Protein AF-A0A2M8KRL2-F1 (afdb_monomer_lite)

Foldseek 3Di:
DDDDPDPPVVVVLLVVLLVQLLVCLQPDDDPDQLLVSLLVSLQVSQVVVCVVRVPCCVSSVVSSVSSNVSSVVVD

Structure (mmCIF, N/CA/C/O backbone):
data_AF-A0A2M8KRL2-F1
#
_entry.id   AF-A0A2M8KRL2-F1
#
loop_
_atom_site.group_PDB
_atom_site.id
_atom_site.type_symbol
_atom_site.label_atom_id
_atom_site.label_alt_id
_atom_site.label_comp_id
_atom_site.label_asym_id
_atom_site.label_entity_id
_atom_site.label_seq_id
_atom_site.pdbx_PDB_ins_code
_atom_site.Cartn_x
_atom_site.Cartn_y
_atom_site.Cartn_z
_atom_site.occupancy
_atom_site.B_iso_or_equiv
_atom_site.auth_seq_id
_atom_site.auth_comp_id
_atom_site.auth_asym_id
_atom_site.auth_atom_id
_atom_site.pdbx_PDB_model_num
ATOM 1 N N . PRO A 1 1 ? -18.029 4.861 11.176 1.00 52.22 1 PRO A N 1
ATOM 2 C CA . PRO A 1 1 ? -16.881 5.603 11.756 1.00 52.22 1 PRO A CA 1
ATOM 3 C C . PRO A 1 1 ? -16.076 4.695 12.695 1.00 52.22 1 PRO A C 1
ATOM 5 O O . PRO A 1 1 ? -16.646 4.170 13.644 1.00 52.22 1 PRO A O 1
ATOM 8 N N . LEU A 1 2 ? -14.789 4.467 12.409 1.00 58.91 2 LEU A N 1
ATOM 9 C CA . LEU A 1 2 ? -13.893 3.748 13.323 1.00 58.91 2 LEU A CA 1
ATOM 10 C C . LEU A 1 2 ? -13.607 4.641 14.540 1.00 58.91 2 LEU A C 1
ATOM 12 O O . LEU A 1 2 ? -13.100 5.752 14.375 1.00 58.91 2 LEU A O 1
ATOM 16 N N . SER A 1 3 ? -13.944 4.187 15.748 1.00 62.41 3 SER A N 1
ATOM 17 C CA . SER A 1 3 ? -13.521 4.858 16.979 1.00 62.41 3 SER A CA 1
ATOM 18 C C . SER A 1 3 ? -12.092 4.428 17.304 1.00 62.41 3 SER A C 1
ATOM 20 O O . SER A 1 3 ? -11.860 3.292 17.713 1.00 62.41 3 SER A O 1
ATOM 22 N N . PHE A 1 4 ? -11.126 5.318 17.106 1.00 66.69 4 PHE A N 1
ATOM 23 C CA . PHE A 1 4 ? -9.753 5.076 17.539 1.00 66.69 4 PHE A CA 1
ATOM 24 C C . PHE A 1 4 ? -9.611 5.528 18.992 1.00 66.69 4 PHE A C 1
ATOM 26 O O . PHE A 1 4 ? -9.918 6.686 19.276 1.00 66.69 4 PHE A O 1
ATOM 33 N N . SER A 1 5 ? -9.135 4.650 19.886 1.00 71.50 5 SER A N 1
ATOM 34 C CA . SER A 1 5 ? -8.783 5.055 21.260 1.00 71.50 5 SER A CA 1
ATOM 35 C C . SER A 1 5 ? -7.739 6.171 21.226 1.00 71.50 5 SER A C 1
ATOM 37 O O . SER A 1 5 ? -7.878 7.174 21.916 1.00 71.50 5 SER A O 1
ATOM 39 N N . ASP A 1 6 ? -6.765 6.035 20.317 1.00 82.75 6 ASP A N 1
ATOM 40 C CA . ASP A 1 6 ? -5.632 6.938 20.161 1.00 82.75 6 ASP A CA 1
ATOM 41 C C . ASP A 1 6 ? -5.490 7.407 18.714 1.00 82.75 6 ASP A C 1
ATOM 43 O O . ASP A 1 6 ? -4.700 6.896 17.916 1.00 82.75 6 ASP A O 1
ATOM 47 N N . LYS A 1 7 ? -6.252 8.448 18.367 1.00 83.62 7 LYS A N 1
ATOM 48 C CA . LYS A 1 7 ? -6.265 9.049 17.021 1.00 83.62 7 LYS A CA 1
ATOM 49 C C . LYS A 1 7 ? -4.865 9.420 16.504 1.00 83.62 7 LYS A C 1
ATOM 51 O O . LYS A 1 7 ? -4.612 9.316 15.307 1.00 83.62 7 LYS A O 1
ATOM 56 N N . LYS A 1 8 ? -3.952 9.831 17.395 1.00 89.31 8 LYS A N 1
ATOM 57 C CA . LYS A 1 8 ? -2.554 10.154 17.050 1.00 89.31 8 LYS A CA 1
ATOM 58 C C . LYS A 1 8 ?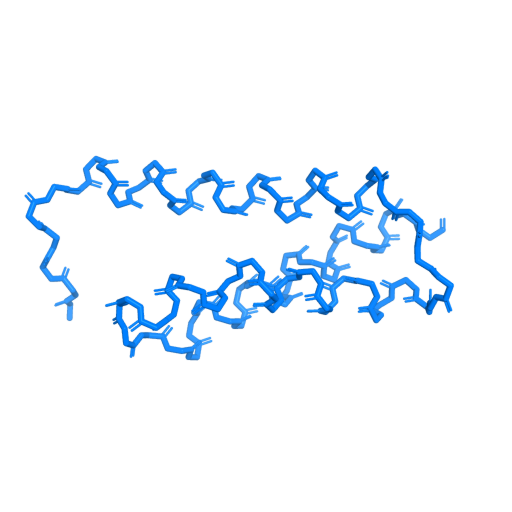 -1.792 8.929 16.546 1.00 89.31 8 LYS A C 1
ATOM 60 O O . LYS A 1 8 ? -1.118 9.018 15.527 1.00 89.31 8 LYS A O 1
ATOM 65 N N . VAL A 1 9 ? -1.933 7.796 17.233 1.00 88.88 9 VAL A N 1
ATOM 66 C CA . VAL A 1 9 ? -1.277 6.534 16.864 1.00 88.88 9 VAL A CA 1
ATOM 67 C C . VAL A 1 9 ? -1.817 6.039 15.526 1.00 88.88 9 VAL A C 1
ATOM 69 O O . VAL A 1 9 ? -1.039 5.673 14.653 1.00 88.88 9 VAL A O 1
ATOM 72 N N . ALA A 1 10 ? -3.134 6.120 15.323 1.00 87.94 10 ALA A N 1
ATOM 73 C CA . ALA A 1 10 ? -3.760 5.742 14.059 1.00 87.94 10 ALA A CA 1
ATOM 74 C C . ALA A 1 10 ? -3.265 6.593 12.876 1.00 87.94 10 ALA A C 1
ATOM 76 O O . ALA A 1 10 ? -2.949 6.056 11.815 1.00 87.94 10 ALA A O 1
ATOM 77 N N . LEU A 1 11 ? -3.161 7.915 13.059 1.00 90.81 11 LEU A N 1
ATOM 78 C CA . LEU A 1 11 ? -2.675 8.816 12.014 1.00 90.81 11 LEU A CA 1
ATOM 79 C C . LEU A 1 11 ? -1.189 8.586 11.705 1.00 90.81 11 LEU A C 1
ATOM 81 O O . LEU A 1 11 ? -0.814 8.546 10.535 1.00 90.81 11 LEU A O 1
ATOM 85 N N . LEU A 1 12 ? -0.358 8.400 12.736 1.00 94.25 12 LEU A N 1
ATOM 86 C CA . LEU A 1 12 ? 1.060 8.077 12.565 1.00 94.25 12 LEU A CA 1
ATOM 87 C C . LEU A 1 12 ? 1.252 6.732 11.862 1.00 94.25 12 LEU A C 1
ATOM 89 O O . LEU A 1 12 ? 2.045 6.656 10.930 1.00 94.25 12 LEU A O 1
ATOM 93 N N . GLY A 1 13 ? 0.500 5.701 12.251 1.00 92.06 13 GLY A N 1
ATOM 94 C CA . GLY A 1 13 ? 0.535 4.394 11.594 1.00 92.06 13 GLY A CA 1
ATOM 95 C C . GLY A 1 13 ? 0.171 4.495 10.114 1.00 92.06 13 GLY A C 1
ATOM 96 O O . GLY A 1 13 ? 0.928 4.040 9.259 1.00 92.06 13 GLY A O 1
ATOM 97 N N . ALA A 1 14 ? -0.923 5.194 9.797 1.00 91.44 14 ALA A N 1
ATOM 98 C CA . ALA A 1 14 ? -1.335 5.420 8.414 1.00 91.44 14 ALA A CA 1
ATOM 99 C C . ALA A 1 14 ? -0.280 6.199 7.606 1.00 91.44 14 ALA A C 1
ATOM 101 O O . ALA A 1 14 ? -0.025 5.870 6.448 1.00 91.44 14 ALA A O 1
ATOM 102 N N . PHE A 1 15 ? 0.359 7.211 8.203 1.00 94.50 15 PHE A N 1
ATOM 103 C CA . PHE A 1 15 ? 1.436 7.960 7.555 1.00 94.50 15 PHE A CA 1
ATOM 104 C C . PHE A 1 15 ? 2.657 7.078 7.279 1.00 94.50 15 PHE A C 1
ATOM 106 O O . PHE A 1 15 ? 3.129 7.028 6.144 1.00 94.50 15 PHE A O 1
ATOM 113 N N . ILE A 1 16 ? 3.139 6.350 8.292 1.00 96.25 16 ILE A N 1
ATOM 114 C CA . ILE A 1 16 ? 4.303 5.463 8.175 1.00 96.25 16 ILE A CA 1
ATOM 115 C C . ILE A 1 16 ? 4.047 4.401 7.113 1.00 96.25 16 ILE A C 1
ATOM 117 O O . ILE A 1 16 ? 4.919 4.152 6.286 1.00 96.25 16 ILE A O 1
ATOM 121 N N . ASN A 1 17 ? 2.845 3.825 7.073 1.00 95.00 17 ASN A N 1
ATOM 122 C CA . ASN A 1 17 ? 2.506 2.842 6.057 1.00 95.00 17 ASN A CA 1
ATOM 123 C C . ASN A 1 17 ? 2.589 3.436 4.635 1.00 95.00 17 ASN A C 1
ATOM 125 O O . ASN A 1 17 ? 3.147 2.838 3.719 1.00 95.00 17 ASN A O 1
ATOM 129 N N . ARG A 1 18 ? 2.088 4.662 4.442 1.00 94.50 18 ARG A N 1
ATOM 130 C CA . ARG A 1 18 ? 2.097 5.339 3.131 1.00 94.50 18 ARG A CA 1
ATOM 131 C C . ARG A 1 18 ? 3.510 5.745 2.716 1.00 94.50 18 ARG A C 1
ATOM 133 O O . ARG A 1 18 ? 3.865 5.586 1.551 1.00 94.50 18 ARG A O 1
ATOM 140 N N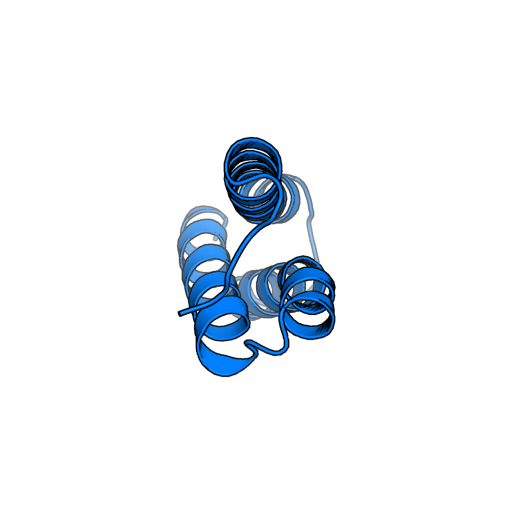 . PHE A 1 19 ? 4.332 6.175 3.669 1.00 96.56 19 PHE A N 1
ATOM 141 C CA . PHE A 1 19 ? 5.758 6.399 3.456 1.00 96.56 19 PHE A CA 1
ATOM 142 C C . PHE A 1 19 ? 6.493 5.103 3.083 1.00 96.56 19 PHE A C 1
ATOM 144 O O . PHE A 1 19 ? 7.258 5.094 2.122 1.00 96.56 19 PHE A O 1
ATOM 151 N N . ALA A 1 20 ? 6.222 4.000 3.787 1.00 97.31 20 ALA A N 1
ATOM 152 C CA . ALA A 1 20 ? 6.857 2.707 3.548 1.00 97.31 20 ALA A CA 1
ATOM 153 C C . ALA A 1 20 ? 6.573 2.171 2.138 1.00 97.31 20 ALA A C 1
ATOM 155 O O . ALA A 1 20 ? 7.496 1.686 1.488 1.00 97.31 20 ALA A O 1
ATOM 156 N N . ILE A 1 21 ? 5.341 2.319 1.627 1.00 96.25 21 ILE A N 1
ATOM 157 C CA . ILE A 1 21 ? 5.011 1.965 0.235 1.00 96.25 21 ILE A CA 1
ATOM 158 C C . ILE A 1 21 ? 5.926 2.712 -0.734 1.00 96.25 21 ILE A C 1
ATOM 160 O O . ILE A 1 21 ? 6.567 2.084 -1.574 1.00 96.25 21 ILE A O 1
ATOM 164 N N . GLY A 1 22 ? 6.030 4.036 -0.600 1.00 95.44 22 GLY A N 1
ATOM 165 C CA . GLY A 1 22 ? 6.881 4.833 -1.479 1.00 95.44 22 GLY A CA 1
ATOM 166 C C . GLY A 1 22 ? 8.361 4.466 -1.358 1.00 95.44 22 GLY A C 1
ATOM 167 O O . GLY A 1 22 ? 9.026 4.212 -2.361 1.00 95.44 22 GLY A O 1
ATOM 168 N N . PHE A 1 23 ? 8.856 4.375 -0.125 1.00 97.00 23 PHE A N 1
ATOM 169 C CA . PHE A 1 23 ? 10.247 4.053 0.173 1.00 97.00 23 PHE A CA 1
ATOM 170 C C . PHE A 1 23 ? 10.660 2.696 -0.408 1.00 97.00 23 PHE A C 1
ATOM 172 O O . PHE A 1 23 ? 11.677 2.604 -1.094 1.00 97.00 23 PHE A O 1
ATOM 179 N N . VAL A 1 24 ? 9.857 1.652 -0.186 1.00 96.25 24 VAL A N 1
ATOM 180 C CA . VAL A 1 24 ? 10.154 0.299 -0.669 1.00 96.25 24 VAL A CA 1
ATOM 181 C C . VAL A 1 24 ? 10.054 0.222 -2.192 1.00 96.25 24 VAL A C 1
ATOM 183 O O . VAL A 1 24 ? 10.944 -0.341 -2.817 1.00 96.25 24 VAL A O 1
ATOM 186 N N . VAL A 1 25 ? 9.026 0.814 -2.814 1.00 95.06 25 VAL A N 1
ATOM 187 C CA . VAL A 1 25 ? 8.877 0.790 -4.283 1.00 95.06 25 VAL A CA 1
ATOM 188 C C . VAL A 1 25 ? 10.072 1.441 -4.987 1.00 95.06 25 VAL A C 1
ATOM 190 O O . VAL A 1 25 ? 10.495 0.940 -6.029 1.00 95.06 25 VAL A O 1
ATOM 193 N N . VAL A 1 26 ? 10.625 2.526 -4.437 1.00 94.81 26 VAL A N 1
ATOM 194 C CA . VAL A 1 26 ? 11.771 3.240 -5.029 1.00 94.81 26 VAL A CA 1
ATOM 195 C C . VAL A 1 26 ? 13.096 2.511 -4.813 1.00 94.81 26 VAL A C 1
ATOM 197 O O . VAL A 1 26 ? 13.933 2.523 -5.706 1.00 94.81 26 VAL A O 1
ATOM 200 N N . ASN A 1 27 ? 13.293 1.870 -3.660 1.00 95.56 27 ASN A N 1
ATOM 201 C CA . ASN A 1 27 ? 14.582 1.264 -3.302 1.00 95.56 27 ASN A CA 1
ATOM 202 C C . ASN A 1 27 ? 14.680 -0.238 -3.612 1.00 95.56 27 ASN A C 1
ATOM 204 O O . ASN A 1 27 ? 15.722 -0.842 -3.369 1.00 95.56 27 ASN A O 1
ATOM 208 N N . MET A 1 28 ? 13.606 -0.858 -4.098 1.00 91.62 28 MET A N 1
ATOM 209 C CA . MET A 1 28 ? 13.572 -2.283 -4.406 1.00 91.62 28 MET A CA 1
ATOM 210 C C . MET A 1 28 ? 13.409 -2.510 -5.905 1.00 91.62 28 MET A C 1
ATOM 212 O O . MET A 1 28 ? 12.407 -2.108 -6.507 1.00 91.62 28 MET A O 1
ATOM 216 N N . ASP A 1 29 ? 14.354 -3.248 -6.473 1.00 89.81 29 ASP A N 1
ATOM 217 C CA . ASP A 1 29 ? 14.238 -3.794 -7.816 1.00 89.81 29 ASP A CA 1
ATOM 218 C C . ASP A 1 29 ? 13.646 -5.196 -7.744 1.00 89.81 29 ASP A C 1
ATOM 220 O O . ASP A 1 29 ? 14.185 -6.103 -7.108 1.00 89.81 29 ASP A O 1
ATOM 224 N N . LEU A 1 30 ? 12.497 -5.367 -8.391 1.00 90.00 30 LEU A N 1
ATOM 225 C CA . LEU A 1 30 ? 11.862 -6.664 -8.572 1.00 90.00 30 LEU A CA 1
ATOM 226 C C . LEU A 1 30 ? 11.911 -7.028 -10.059 1.00 90.00 30 LEU A C 1
ATOM 228 O O . LEU A 1 30 ? 11.660 -6.152 -10.888 1.00 90.00 30 LEU A O 1
ATOM 232 N N . PRO A 1 31 ? 12.146 -8.305 -10.420 1.00 93.50 31 PRO A N 1
ATOM 233 C CA . PRO A 1 31 ? 12.134 -8.777 -11.806 1.00 93.50 31 PRO A CA 1
ATOM 234 C C . PRO A 1 31 ? 10.695 -8.913 -12.345 1.00 93.50 31 PRO A C 1
ATOM 236 O O . PRO A 1 31 ? 10.298 -9.948 -12.875 1.00 93.50 31 PRO A O 1
ATOM 239 N N . VAL A 1 32 ? 9.880 -7.874 -12.164 1.00 94.75 32 VAL A N 1
ATOM 240 C CA . VAL A 1 32 ? 8.482 -7.780 -12.593 1.00 94.75 32 VAL A CA 1
ATOM 241 C C . VAL A 1 32 ? 8.230 -6.396 -13.201 1.00 94.75 32 VAL A C 1
ATOM 243 O O . VAL A 1 32 ? 8.971 -5.455 -12.913 1.00 94.75 32 VAL A O 1
ATOM 246 N N . PRO A 1 33 ? 7.176 -6.220 -14.015 1.00 95.06 33 PRO A N 1
ATOM 247 C CA . PRO A 1 33 ? 6.814 -4.906 -14.539 1.00 95.06 33 PRO A CA 1
ATOM 248 C C . PRO A 1 33 ? 6.579 -3.869 -13.429 1.00 95.06 33 PRO A C 1
ATOM 250 O O . PRO A 1 33 ? 6.085 -4.213 -12.353 1.00 95.06 33 PRO A O 1
ATOM 253 N N . PHE A 1 34 ? 6.840 -2.587 -13.717 1.00 93.62 34 PHE A N 1
ATOM 254 C CA . PHE A 1 34 ? 6.707 -1.495 -12.738 1.00 93.62 34 PHE A CA 1
ATOM 255 C C . PHE A 1 34 ? 5.337 -1.494 -12.033 1.00 93.62 34 PHE A C 1
ATOM 257 O O . PHE A 1 34 ? 5.266 -1.412 -10.809 1.00 93.62 34 PHE A O 1
ATOM 264 N N . TRP A 1 35 ? 4.247 -1.694 -12.783 1.00 94.56 35 TRP A N 1
ATOM 265 C CA . TRP A 1 35 ? 2.890 -1.718 -12.235 1.00 94.56 35 TRP A CA 1
ATOM 266 C C . TRP A 1 35 ? 2.681 -2.885 -11.260 1.00 94.56 35 TRP A C 1
ATOM 268 O O . TRP A 1 35 ? 2.017 -2.727 -10.237 1.00 94.56 35 TRP A O 1
ATOM 278 N N . ALA A 1 36 ? 3.284 -4.045 -11.535 1.00 96.31 36 ALA A N 1
ATOM 279 C CA . ALA A 1 36 ? 3.195 -5.216 -10.672 1.00 96.31 36 ALA A CA 1
ATOM 280 C C . ALA A 1 36 ? 3.983 -4.987 -9.377 1.00 96.31 36 ALA A C 1
ATOM 282 O O . ALA A 1 36 ? 3.462 -5.272 -8.300 1.00 96.31 36 ALA A O 1
ATOM 283 N N . LYS A 1 37 ? 5.180 -4.381 -9.462 1.00 95.56 37 LYS A N 1
ATOM 284 C CA . LYS A 1 37 ? 5.951 -3.936 -8.288 1.00 95.56 37 LYS A CA 1
ATOM 285 C C . LYS A 1 37 ? 5.099 -3.032 -7.390 1.00 95.56 37 LYS A C 1
ATOM 287 O O . LYS A 1 37 ? 4.993 -3.287 -6.192 1.00 95.56 37 LYS A O 1
ATOM 292 N N . GLY A 1 38 ? 4.447 -2.025 -7.975 1.00 95.88 38 GLY A N 1
ATOM 293 C CA . GLY A 1 38 ? 3.568 -1.102 -7.255 1.00 95.88 38 GLY A CA 1
ATOM 294 C C . GLY A 1 38 ? 2.390 -1.794 -6.562 1.00 95.88 38 GLY A C 1
ATOM 295 O O . GLY A 1 38 ? 2.151 -1.556 -5.378 1.00 95.88 38 GLY A O 1
ATOM 296 N N . ILE A 1 39 ? 1.684 -2.686 -7.266 1.00 97.50 39 ILE A N 1
ATOM 297 C CA . ILE A 1 39 ? 0.545 -3.435 -6.709 1.00 97.50 39 ILE A CA 1
ATOM 298 C C . ILE A 1 39 ? 0.988 -4.353 -5.568 1.00 97.50 39 ILE A C 1
ATOM 300 O O . ILE A 1 39 ? 0.361 -4.345 -4.511 1.00 97.50 39 ILE A O 1
ATOM 304 N N . ILE A 1 40 ? 2.062 -5.125 -5.761 1.00 96.81 40 ILE A N 1
ATOM 305 C CA . ILE A 1 40 ? 2.551 -6.093 -4.771 1.00 96.81 40 ILE A CA 1
ATOM 306 C C . ILE A 1 40 ? 2.932 -5.375 -3.477 1.00 96.81 40 ILE A C 1
ATOM 308 O O . ILE A 1 40 ? 2.435 -5.729 -2.410 1.00 96.81 40 ILE A O 1
ATOM 312 N N . VAL A 1 41 ? 3.766 -4.335 -3.566 1.00 96.56 41 VAL A N 1
ATOM 313 C CA . VAL A 1 41 ? 4.213 -3.591 -2.381 1.00 96.56 41 VAL A CA 1
ATOM 314 C C . VAL A 1 41 ? 3.039 -2.871 -1.714 1.00 96.56 41 VAL A C 1
ATOM 316 O O . VAL A 1 41 ? 2.875 -2.957 -0.496 1.00 96.56 41 VAL A O 1
ATOM 319 N N . GLY A 1 42 ? 2.186 -2.210 -2.505 1.00 96.75 42 GLY A N 1
ATOM 320 C CA . GLY A 1 42 ? 1.012 -1.494 -2.008 1.00 96.75 42 GLY A CA 1
ATOM 321 C C . GLY A 1 42 ? 0.028 -2.395 -1.260 1.00 96.75 42 GLY A C 1
ATOM 322 O O . GLY A 1 42 ? -0.477 -2.005 -0.204 1.00 96.75 42 GLY A O 1
ATOM 323 N N . LEU A 1 43 ? -0.208 -3.611 -1.765 1.00 97.44 43 LEU A N 1
ATOM 324 C CA . LEU A 1 43 ? -1.043 -4.622 -1.117 1.00 97.44 43 LEU A CA 1
ATOM 325 C C . LEU A 1 43 ? -0.397 -5.172 0.151 1.00 97.44 43 LEU A C 1
ATOM 327 O O . LEU A 1 43 ? -1.041 -5.165 1.196 1.00 97.44 43 LEU A O 1
ATOM 331 N N . LEU A 1 44 ? 0.858 -5.624 0.075 1.00 96.50 44 LEU A N 1
ATOM 332 C CA . LEU A 1 44 ? 1.535 -6.272 1.200 1.00 96.50 44 LEU A CA 1
ATOM 333 C C . LEU A 1 44 ? 1.649 -5.349 2.414 1.00 96.50 44 LEU A C 1
ATOM 335 O O . LEU A 1 44 ? 1.380 -5.782 3.531 1.00 96.50 44 LEU A O 1
ATOM 339 N N . LEU A 1 45 ? 1.981 -4.074 2.201 1.00 96.38 45 LEU A N 1
ATOM 340 C CA . LEU A 1 45 ? 2.098 -3.108 3.295 1.00 96.38 45 LEU A CA 1
ATOM 341 C C . LEU A 1 45 ? 0.738 -2.604 3.800 1.00 96.38 45 LEU A C 1
ATOM 343 O O . LEU A 1 45 ? 0.586 -2.275 4.974 1.00 96.38 45 LEU A O 1
ATOM 347 N N . SER A 1 46 ? -0.294 -2.590 2.955 1.00 96.12 46 SER A N 1
ATOM 348 C CA . SER A 1 46 ? -1.647 -2.184 3.372 1.00 96.12 46 SER A CA 1
ATOM 349 C C . SER A 1 46 ? -2.458 -3.307 4.020 1.00 96.12 46 SER A C 1
ATOM 351 O O . SER A 1 46 ? -3.461 -3.032 4.681 1.00 96.12 46 SER A O 1
ATOM 353 N N . LEU A 1 47 ? -2.056 -4.566 3.843 1.0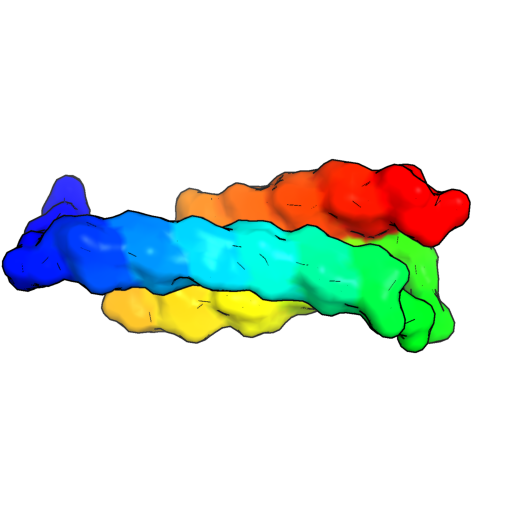0 96.44 47 LEU A N 1
ATOM 354 C CA . LEU A 1 47 ? -2.799 -5.724 4.329 1.00 96.44 47 LEU A CA 1
ATOM 355 C C . LEU A 1 47 ? -2.907 -5.791 5.867 1.00 96.44 47 LEU A C 1
ATOM 357 O O . LEU A 1 47 ? -4.024 -5.998 6.346 1.00 96.44 47 LEU A O 1
ATOM 361 N N . PRO A 1 48 ? -1.838 -5.573 6.662 1.00 93.69 48 PRO A N 1
ATOM 362 C CA . PRO A 1 48 ? -1.940 -5.578 8.123 1.00 93.69 48 PRO A CA 1
ATOM 363 C C . PRO A 1 48 ? -2.937 -4.536 8.641 1.00 93.69 48 PRO A C 1
ATOM 365 O O . PRO A 1 48 ? -3.829 -4.868 9.423 1.00 93.69 48 PRO A O 1
ATOM 368 N N . ASP A 1 49 ? -2.863 -3.305 8.130 1.00 91.75 49 ASP A N 1
ATOM 369 C CA . ASP A 1 49 ? -3.778 -2.221 8.499 1.00 91.75 49 ASP A CA 1
ATOM 370 C C . ASP A 1 49 ? -5.232 -2.565 8.150 1.00 91.75 49 ASP A C 1
ATOM 372 O O . ASP A 1 49 ? -6.144 -2.329 8.948 1.00 91.75 49 ASP A O 1
ATOM 376 N N . ALA A 1 50 ? -5.459 -3.174 6.981 1.00 93.94 50 ALA A N 1
ATOM 377 C CA . ALA A 1 50 ? -6.774 -3.645 6.553 1.00 93.94 50 ALA A CA 1
ATOM 378 C C . ALA A 1 50 ? -7.335 -4.740 7.476 1.00 93.94 50 ALA A C 1
ATOM 380 O O . ALA A 1 50 ? -8.522 -4.714 7.805 1.00 93.94 50 ALA A O 1
ATOM 381 N N . ILE A 1 51 ? -6.491 -5.671 7.935 1.00 94.25 51 ILE A N 1
ATOM 382 C CA . ILE A 1 51 ? -6.875 -6.759 8.850 1.00 94.25 51 ILE A CA 1
ATOM 383 C C . ILE A 1 51 ? -7.228 -6.220 10.239 1.00 94.25 51 ILE A C 1
ATOM 38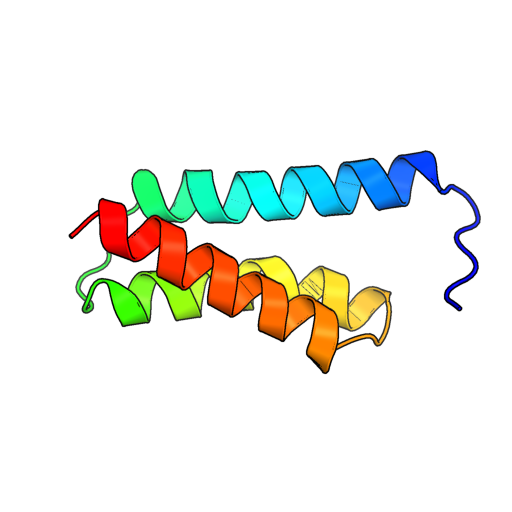5 O O . ILE A 1 51 ? -8.234 -6.649 10.818 1.00 94.25 51 ILE A O 1
ATOM 389 N N . ILE A 1 52 ? -6.415 -5.298 10.765 1.00 91.12 52 ILE A N 1
ATOM 390 C CA . ILE A 1 52 ? -6.579 -4.710 12.103 1.00 91.12 52 ILE A CA 1
ATOM 391 C C . ILE A 1 52 ? -7.853 -3.862 12.156 1.00 91.12 52 ILE A C 1
ATOM 393 O O . ILE A 1 52 ? -8.662 -4.002 13.069 1.00 91.12 52 ILE A O 1
ATOM 397 N N . THR A 1 53 ? -8.069 -3.016 11.149 1.00 90.06 53 THR A N 1
ATOM 398 C CA . THR A 1 53 ? -9.206 -2.077 11.102 1.00 90.06 53 THR A CA 1
ATOM 399 C C . THR A 1 53 ? -10.464 -2.653 10.446 1.00 90.06 53 THR A C 1
ATOM 401 O O . THR A 1 53 ? -11.477 -1.958 10.342 1.00 90.06 53 THR A O 1
ATOM 404 N N . LYS A 1 54 ? -10.397 -3.893 9.940 1.00 90.75 54 LYS A N 1
ATOM 405 C CA . LYS A 1 54 ? -11.453 -4.561 9.153 1.00 90.75 54 LYS A CA 1
ATOM 406 C C . LYS A 1 54 ? -11.935 -3.754 7.939 1.00 90.75 54 LYS A C 1
ATOM 408 O O . LYS A 1 54 ? -13.030 -3.982 7.433 1.00 90.75 54 LYS A O 1
ATOM 413 N N . SER A 1 55 ? -11.116 -2.823 7.453 1.00 91.62 55 SER A N 1
ATOM 414 C CA . SER A 1 55 ? -11.474 -1.866 6.403 1.00 91.62 55 SER A CA 1
ATOM 415 C C . SER A 1 55 ? -10.706 -2.151 5.113 1.00 91.62 55 SER A C 1
ATOM 417 O O . SER A 1 55 ? -9.841 -1.386 4.699 1.00 91.62 55 SER A O 1
ATOM 419 N N . TYR A 1 56 ? -11.030 -3.268 4.461 1.00 93.50 56 TYR A N 1
ATOM 420 C CA . TYR A 1 56 ? -10.271 -3.795 3.321 1.00 93.50 56 TYR A CA 1
ATOM 421 C C . TYR A 1 56 ? -10.298 -2.900 2.084 1.00 93.50 56 TYR A C 1
ATOM 423 O O . TYR A 1 56 ? -9.247 -2.478 1.612 1.00 93.50 56 TYR A O 1
ATOM 431 N N . ILE A 1 57 ? -11.490 -2.586 1.572 1.00 95.38 57 ILE A N 1
ATOM 432 C CA . ILE A 1 57 ? -11.657 -1.816 0.331 1.00 95.38 57 ILE A CA 1
ATOM 433 C C . ILE A 1 57 ? -10.909 -0.471 0.379 1.00 95.38 57 ILE A C 1
ATOM 435 O O . ILE A 1 57 ? -10.080 -0.233 -0.502 1.00 95.38 57 ILE A O 1
ATOM 439 N N . PRO A 1 58 ? -11.123 0.406 1.383 1.00 94.19 58 PRO A N 1
ATOM 440 C CA . PRO A 1 58 ? -10.470 1.713 1.388 1.00 94.19 58 PRO A CA 1
ATOM 441 C C . PRO A 1 58 ? -8.954 1.618 1.607 1.00 94.19 58 PRO A C 1
ATOM 443 O O . PRO A 1 58 ? -8.195 2.359 0.981 1.00 94.19 58 PRO A O 1
ATOM 446 N N . ILE A 1 59 ? -8.482 0.709 2.464 1.00 95.06 59 ILE A N 1
ATOM 447 C CA . ILE A 1 59 ? -7.058 0.635 2.819 1.00 95.06 59 ILE A CA 1
ATOM 448 C C . ILE A 1 59 ? -6.242 -0.027 1.712 1.00 95.06 59 ILE A C 1
ATOM 450 O O . ILE A 1 59 ? -5.199 0.511 1.336 1.00 95.06 59 ILE A O 1
ATOM 454 N N . LEU A 1 60 ? -6.725 -1.143 1.161 1.00 97.25 60 LEU A N 1
ATOM 455 C CA . LEU A 1 60 ? -6.063 -1.826 0.050 1.00 97.25 60 LEU A CA 1
ATOM 456 C C . LEU A 1 60 ? -6.149 -1.000 -1.232 1.00 97.25 60 LEU A C 1
ATOM 458 O O . LEU A 1 60 ? -5.149 -0.867 -1.930 1.00 97.25 60 LEU A O 1
ATOM 462 N N . GLY A 1 61 ? -7.305 -0.391 -1.516 1.00 96.88 61 GLY A N 1
ATOM 463 C CA . GLY A 1 61 ? -7.485 0.457 -2.695 1.00 96.88 61 GLY A CA 1
ATOM 464 C C . GLY A 1 61 ? -6.525 1.646 -2.701 1.00 96.88 61 GLY A C 1
ATOM 465 O O . GLY A 1 61 ? -5.824 1.872 -3.685 1.00 96.88 61 GLY A O 1
ATOM 466 N N . THR A 1 62 ? -6.414 2.363 -1.578 1.00 95.50 62 THR A N 1
ATOM 467 C CA . THR A 1 62 ? -5.451 3.473 -1.463 1.00 95.50 62 THR A CA 1
ATOM 468 C C . THR A 1 62 ? -3.997 2.997 -1.500 1.00 95.50 62 THR A C 1
ATOM 470 O O . THR A 1 62 ? -3.161 3.679 -2.088 1.00 95.50 62 THR A O 1
ATOM 473 N N . GLY A 1 63 ? -3.695 1.816 -0.948 1.00 96.31 63 GLY A N 1
ATOM 474 C CA . GLY A 1 63 ? -2.378 1.181 -1.050 1.00 96.31 63 GLY A CA 1
ATOM 475 C C . GLY A 1 63 ? -1.969 0.858 -2.487 1.00 96.31 63 GLY A C 1
ATOM 476 O O . GLY A 1 63 ? -0.865 1.201 -2.901 1.00 96.31 63 GLY A O 1
ATOM 477 N N . ILE A 1 64 ? -2.875 0.257 -3.265 1.00 97.62 64 ILE A N 1
ATOM 478 C CA . ILE A 1 64 ? -2.671 -0.042 -4.689 1.00 97.62 64 ILE A CA 1
ATOM 479 C C . IL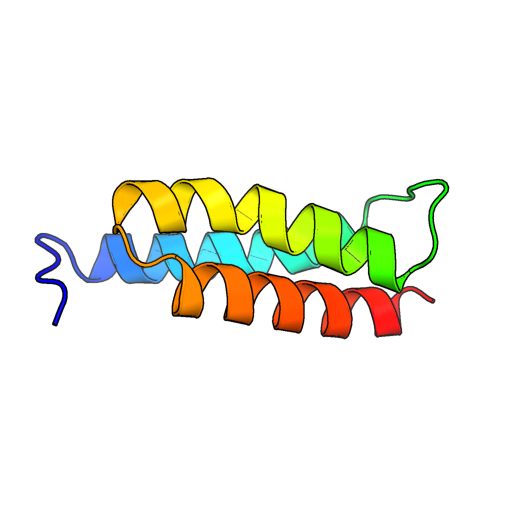E A 1 64 ? -2.461 1.244 -5.486 1.00 97.62 64 ILE A C 1
ATOM 481 O O . ILE A 1 64 ? -1.500 1.335 -6.245 1.00 97.62 64 ILE A O 1
ATOM 485 N N . ILE A 1 65 ? -3.332 2.244 -5.308 1.00 97.62 65 ILE A N 1
ATOM 486 C CA . ILE A 1 65 ? -3.229 3.521 -6.028 1.00 97.62 65 ILE A CA 1
ATOM 487 C C . ILE A 1 65 ? -1.893 4.200 -5.708 1.00 97.62 65 ILE A C 1
ATOM 489 O O . ILE A 1 65 ? -1.181 4.604 -6.624 1.00 97.62 65 ILE A O 1
ATOM 493 N N . GLY A 1 66 ? -1.513 4.271 -4.428 1.00 94.62 66 GLY A N 1
ATOM 494 C CA . GLY A 1 66 ? -0.232 4.840 -4.010 1.00 94.62 66 GLY A CA 1
ATOM 495 C C . GLY A 1 66 ? 0.966 4.081 -4.584 1.00 94.62 66 GLY A C 1
ATOM 496 O O . GLY A 1 66 ? 1.869 4.695 -5.147 1.00 94.62 66 GLY A O 1
ATOM 497 N N . GLY A 1 67 ? 0.951 2.748 -4.509 1.00 96.31 67 GLY A N 1
ATOM 498 C CA . GLY A 1 67 ? 2.008 1.901 -5.061 1.00 96.31 67 GLY A CA 1
ATOM 499 C C . GLY A 1 67 ? 2.153 2.047 -6.576 1.00 96.31 67 GLY A C 1
ATOM 500 O O . GLY A 1 67 ? 3.269 2.187 -7.071 1.00 96.31 67 GLY A O 1
ATOM 501 N N . LEU A 1 68 ? 1.039 2.087 -7.313 1.00 97.38 68 LEU A N 1
ATOM 502 C CA . LEU A 1 68 ? 1.029 2.318 -8.759 1.00 97.38 68 LEU A CA 1
ATOM 503 C C . LEU A 1 68 ? 1.610 3.687 -9.116 1.00 97.38 68 LEU A C 1
ATOM 505 O O . LEU A 1 68 ? 2.503 3.753 -9.960 1.00 97.38 68 LEU A O 1
ATOM 509 N N . LEU A 1 69 ? 1.156 4.750 -8.443 1.00 96.38 69 LEU A N 1
ATOM 510 C CA . LEU A 1 69 ? 1.643 6.112 -8.669 1.00 96.38 69 LEU A CA 1
ATOM 511 C C . LEU A 1 69 ? 3.151 6.212 -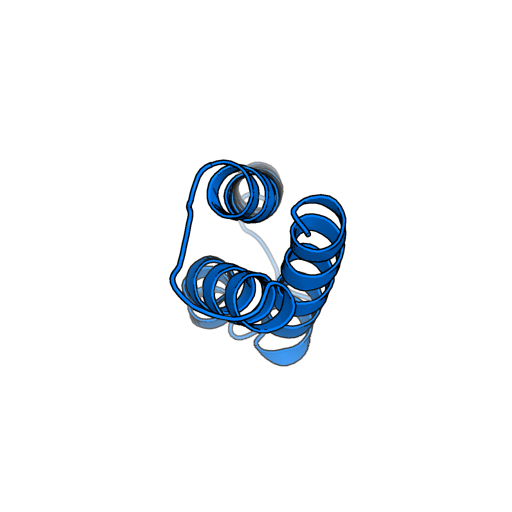8.456 1.00 96.38 69 LEU A C 1
ATOM 513 O O . LEU A 1 69 ? 3.845 6.735 -9.319 1.00 96.38 69 LEU A O 1
ATOM 517 N N . VAL A 1 70 ? 3.675 5.672 -7.353 1.00 94.94 70 VAL A N 1
ATOM 518 C CA . VAL A 1 70 ? 5.123 5.701 -7.100 1.00 94.94 70 VAL A CA 1
ATOM 519 C C . VAL A 1 70 ? 5.865 4.840 -8.117 1.00 94.94 70 VAL A C 1
ATOM 521 O O . VAL A 1 70 ? 6.859 5.283 -8.683 1.00 94.94 70 VAL A O 1
ATOM 524 N N . SER A 1 71 ? 5.368 3.634 -8.401 1.00 93.88 71 SER A N 1
ATOM 525 C CA . SER A 1 71 ? 6.040 2.717 -9.325 1.00 93.88 71 SER A CA 1
ATOM 526 C C . SER A 1 71 ? 6.141 3.267 -10.748 1.00 93.88 71 SER A C 1
ATOM 528 O O . SER A 1 71 ? 7.112 2.977 -11.443 1.00 93.88 71 SER A O 1
ATOM 530 N N . PHE A 1 72 ? 5.184 4.102 -11.161 1.00 94.38 72 PHE A N 1
ATOM 531 C CA . PHE A 1 72 ? 5.204 4.796 -12.444 1.00 94.38 72 PHE A CA 1
ATOM 532 C C . PHE A 1 72 ? 6.407 5.742 -12.578 1.00 94.38 72 PHE A C 1
ATOM 534 O O . PHE A 1 72 ? 6.989 5.828 -13.655 1.00 94.38 72 PHE A O 1
ATOM 541 N N . PHE A 1 73 ? 6.827 6.394 -11.488 1.00 91.50 73 PHE A N 1
ATOM 542 C CA . PHE A 1 73 ? 8.030 7.235 -11.468 1.00 91.50 73 PHE A CA 1
ATOM 543 C C . PHE A 1 73 ? 9.337 6.434 -11.396 1.00 91.50 73 PHE A C 1
ATOM 545 O O . PHE A 1 73 ? 10.402 7.005 -11.599 1.00 91.50 73 PHE A O 1
ATOM 552 N N . THR A 1 74 ? 9.265 5.130 -11.114 1.00 85.50 74 THR A N 1
ATOM 553 C CA . THR A 1 74 ? 10.422 4.214 -11.095 1.00 85.50 74 THR A CA 1
ATOM 554 C C . THR A 1 74 ? 10.562 3.394 -12.380 1.00 85.50 74 THR A C 1
ATOM 556 O O . THR A 1 74 ? 11.291 2.406 -12.383 1.00 85.50 74 THR A O 1
ATOM 559 N N . LYS A 1 75 ? 9.789 3.733 -13.421 1.00 74.94 75 LYS A N 1
ATOM 560 C CA . LYS A 1 75 ? 9.861 3.090 -14.736 1.00 74.94 75 LYS A CA 1
ATOM 561 C C . LYS A 1 75 ? 11.236 3.272 -15.376 1.00 74.94 75 LYS A C 1
ATOM 563 O O . LYS A 1 75 ? 11.783 4.390 -15.273 1.00 74.94 75 LYS A O 1
#

Sequence (75 aa):
PLSFSDKKVALLGAFINRFAIGFVVVNMDLPVPFWAKGIIVGLLLSLPDAIITKSYIPILGTGIIGGLLVSFFTK

Secondary structure (DSSP, 8-state):
----S-HHHHHHHHHHHHHHHHHHHHH---SS-HHHHHHHHHHHHHHHHHHHHT-HHHHHHHHHHHHHHHHHHT-

Organism: NCBI:txid1974853

pLDDT: mean 91.66, std 8.87, range [52.22, 97.62]

Radius of gyration: 12.81 Å; chains: 1; bounding box: 32×19×36 Å